Protein AF-A0A915ZVY4-F1 (afdb_monomer_lite)

pLDDT: mean 72.96, std 19.98, range [28.59, 96.19]

Foldseek 3Di:
DDPDPLPFQDQAAKEWEDPDPFKIWIDRLPDIDMDTPVVCVVSVVRHHYDYDDPPGDSNRSRVVLSVVLVVVCVVCVLPDPVVPPPDDDVSSVVSSVVVSVVVPDD

Organism: NCBI:txid588596

Sequence (106 aa):
MQLVPKKQVTENTLIFKNNNNSTYDFYNGKTSWNGSNNTFRELSHQYLFIPVKRNETLEEAYARITVESEELMEKSNGEINMKITENYLKTTLELFCKKSKATNYK

Secondary structure (DSSP, 8-state):
--------S-TTEEEEEEEETTEEEEE-SS-EEEEEHHHHHHHHTTSEEEEPPTT--HHHHHHHHHHHHHHHHHHTTT---TTT-----HHHHHHHHHHHHHTT--

Structure (mmCIF, N/CA/C/O backbone):
data_AF-A0A915ZVY4-F1
#
_entry.id   AF-A0A915ZVY4-F1
#
loop_
_atom_site.group_PDB
_atom_site.id
_atom_site.type_symbol
_atom_site.label_atom_id
_atom_site.label_alt_id
_atom_site.label_comp_id
_atom_site.label_asym_id
_atom_site.label_entity_id
_atom_site.label_seq_id
_atom_site.pdbx_PDB_ins_code
_atom_site.Cartn_x
_atom_site.Cartn_y
_atom_site.Cartn_z
_atom_site.occupancy
_atom_site.B_iso_or_equiv
_atom_site.auth_seq_id
_atom_site.auth_comp_id
_atom_site.auth_asym_id
_atom_site.auth_atom_id
_atom_site.pdbx_PDB_model_num
ATOM 1 N N . MET A 1 1 ? -11.625 -15.292 24.722 1.00 35.09 1 MET A N 1
ATOM 2 C CA . MET A 1 1 ? -11.278 -14.004 24.086 1.00 35.09 1 MET A CA 1
ATOM 3 C C . MET A 1 1 ? -11.092 -14.272 22.606 1.00 35.09 1 MET A C 1
ATOM 5 O O . MET A 1 1 ? -10.167 -14.987 22.248 1.00 35.09 1 MET A O 1
ATOM 9 N N . GLN A 1 2 ? -12.034 -13.842 21.771 1.00 28.59 2 GLN A N 1
ATOM 10 C CA . GLN A 1 2 ? -11.976 -14.079 20.329 1.00 28.59 2 GLN A CA 1
ATOM 11 C C . GLN A 1 2 ? -11.188 -12.918 19.715 1.00 28.59 2 GLN A C 1
ATOM 13 O O . GLN A 1 2 ? -11.605 -11.769 19.849 1.00 28.59 2 GLN A O 1
ATOM 18 N N . LEU A 1 3 ? -10.019 -13.197 19.129 1.00 30.19 3 LEU A N 1
ATOM 19 C CA . LEU A 1 3 ? -9.277 -12.190 18.372 1.00 30.19 3 LEU A CA 1
ATOM 20 C C . LEU A 1 3 ? -10.153 -11.744 17.199 1.00 30.19 3 LEU A C 1
ATOM 22 O O . LEU A 1 3 ? -10.453 -12.535 16.305 1.00 30.19 3 LEU A O 1
ATOM 26 N N . VAL A 1 4 ? -10.569 -10.482 17.223 1.00 31.81 4 VAL A N 1
ATOM 27 C CA . VAL A 1 4 ? -11.244 -9.845 16.094 1.00 31.81 4 VAL A CA 1
ATOM 28 C C . VAL A 1 4 ? -10.249 -9.826 14.925 1.00 31.81 4 VAL A C 1
ATOM 30 O O . VAL A 1 4 ? -9.088 -9.459 15.138 1.00 31.81 4 VAL A O 1
ATOM 33 N N . PRO A 1 5 ? -10.636 -10.239 13.705 1.00 36.03 5 PRO A N 1
ATOM 34 C CA . PRO A 1 5 ? -9.738 -10.175 12.562 1.00 36.03 5 PRO A CA 1
ATOM 35 C C . PRO A 1 5 ? -9.305 -8.723 12.355 1.00 36.03 5 PRO A C 1
ATOM 37 O O . PRO A 1 5 ? -10.159 -7.858 12.149 1.00 36.03 5 PRO A O 1
ATOM 40 N N . LYS A 1 6 ? -7.993 -8.458 12.413 1.00 39.28 6 LYS A N 1
ATOM 41 C CA . LYS A 1 6 ? -7.407 -7.161 12.044 1.00 39.28 6 LYS A CA 1
ATOM 42 C C . LYS A 1 6 ? -7.891 -6.820 10.640 1.00 39.28 6 LYS A C 1
ATOM 44 O O . LYS A 1 6 ? -7.534 -7.497 9.671 1.00 39.28 6 LYS A O 1
ATOM 49 N N . LYS A 1 7 ? -8.786 -5.841 10.538 1.00 41.69 7 LYS A N 1
ATOM 50 C CA . LYS A 1 7 ? -9.517 -5.558 9.306 1.00 41.69 7 LYS A CA 1
ATOM 51 C C . LYS A 1 7 ? -8.580 -4.732 8.435 1.00 41.69 7 LYS A C 1
ATOM 53 O O . LYS A 1 7 ? -8.518 -3.513 8.577 1.00 41.69 7 LYS A O 1
ATOM 58 N N . GLN A 1 8 ? -7.839 -5.418 7.564 1.00 45.72 8 GLN A N 1
ATOM 59 C CA . GLN A 1 8 ? -6.832 -4.833 6.679 1.00 45.72 8 GLN A CA 1
ATOM 60 C C . GLN A 1 8 ? -7.347 -3.561 5.989 1.00 45.72 8 GLN A C 1
ATOM 62 O O . GLN A 1 8 ? -8.545 -3.392 5.720 1.00 45.72 8 GLN A O 1
ATOM 67 N N . VAL A 1 9 ? -6.429 -2.627 5.752 1.00 52.03 9 VAL A N 1
ATOM 68 C CA . VAL A 1 9 ? -6.599 -1.547 4.779 1.00 52.03 9 VAL A CA 1
ATOM 69 C C . VAL A 1 9 ? -7.204 -2.146 3.502 1.00 52.03 9 VAL A C 1
ATOM 71 O O . VAL A 1 9 ? -6.807 -3.217 3.058 1.00 52.03 9 VAL A O 1
ATOM 74 N N . THR A 1 10 ? -8.276 -1.526 3.007 1.00 57.53 10 THR A N 1
ATOM 75 C CA . THR A 1 10 ? -9.120 -2.076 1.935 1.00 57.53 10 THR A CA 1
ATOM 76 C C . THR A 1 10 ? -8.304 -2.456 0.705 1.00 57.53 10 THR A C 1
ATOM 78 O O . THR A 1 10 ? -7.348 -1.758 0.381 1.00 57.53 10 THR A O 1
ATOM 81 N N . GLU A 1 11 ? -8.765 -3.469 -0.032 1.00 59.59 11 GLU A N 1
ATOM 82 C CA . GLU A 1 11 ? -8.136 -4.085 -1.220 1.00 59.59 11 GLU A CA 1
ATOM 83 C C . GLU A 1 11 ? -7.679 -3.106 -2.330 1.00 59.59 11 GLU A C 1
ATOM 85 O O . GLU A 1 11 ? -6.930 -3.488 -3.223 1.00 59.59 11 GLU A O 1
ATOM 90 N N . ASN A 1 12 ? -8.062 -1.825 -2.256 1.00 74.88 12 ASN A N 1
ATOM 91 C CA . ASN A 1 12 ? -7.757 -0.788 -3.244 1.00 74.88 12 ASN A CA 1
ATOM 92 C C . ASN A 1 12 ? -6.818 0.321 -2.729 1.00 74.88 12 ASN A C 1
ATOM 94 O O . ASN A 1 12 ? -6.836 1.423 -3.282 1.00 74.88 12 ASN A O 1
ATOM 98 N N . THR A 1 13 ? -6.031 0.095 -1.678 1.00 82.19 13 THR A N 1
ATOM 99 C CA . THR A 1 13 ? -5.014 1.058 -1.221 1.00 82.19 13 THR A CA 1
ATOM 100 C C . THR A 1 13 ? -3.626 0.618 -1.655 1.00 82.19 13 THR A C 1
ATOM 102 O O . THR A 1 13 ? -3.251 -0.538 -1.476 1.00 82.19 13 THR A O 1
ATOM 105 N N . LEU A 1 14 ? 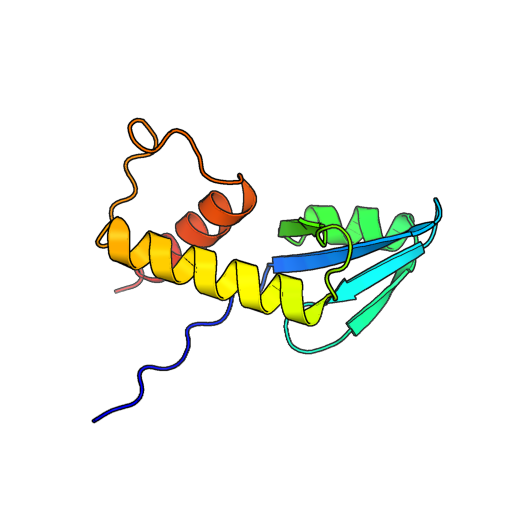-2.852 1.562 -2.190 1.00 90.06 14 LEU A N 1
ATOM 106 C CA . LEU A 1 14 ? -1.475 1.329 -2.590 1.00 90.06 14 LEU A CA 1
ATOM 107 C C . LEU A 1 14 ? -0.558 2.349 -1.924 1.00 90.06 14 LEU A C 1
ATOM 109 O O . LEU A 1 14 ? -0.683 3.558 -2.131 1.00 90.06 14 LEU A O 1
ATOM 113 N N . ILE A 1 15 ? 0.368 1.849 -1.115 1.00 93.12 15 ILE A N 1
ATOM 114 C CA . ILE A 1 15 ? 1.447 2.660 -0.570 1.00 93.12 15 ILE A CA 1
ATOM 115 C C . ILE A 1 15 ? 2.488 2.826 -1.659 1.00 93.12 15 ILE A C 1
ATOM 117 O O . ILE A 1 15 ? 2.810 1.856 -2.345 1.00 93.12 15 ILE A O 1
ATOM 121 N N . PHE A 1 16 ? 3.020 4.032 -1.812 1.00 94.69 16 PHE A N 1
ATOM 122 C CA . PHE A 1 16 ? 4.087 4.270 -2.767 1.00 94.69 16 PHE A CA 1
ATOM 123 C C . PHE A 1 16 ? 5.206 5.136 -2.196 1.00 94.69 16 PHE A C 1
ATOM 125 O O . PHE A 1 16 ? 4.983 6.052 -1.400 1.00 94.69 16 PHE A O 1
ATOM 132 N N . LYS A 1 17 ? 6.421 4.882 -2.672 1.00 95.00 17 LYS A N 1
ATOM 133 C CA . LYS A 1 17 ? 7.601 5.703 -2.428 1.00 95.00 17 LYS A CA 1
ATOM 134 C C . LYS A 1 17 ? 8.207 6.095 -3.765 1.00 95.00 17 LYS A C 1
ATOM 136 O O . LYS A 1 17 ? 8.515 5.237 -4.580 1.00 95.00 17 LYS A O 1
ATOM 141 N N . ASN A 1 18 ? 8.371 7.393 -3.990 1.00 92.56 18 ASN A N 1
ATOM 142 C CA . ASN A 1 18 ? 9.155 7.884 -5.116 1.00 92.56 18 ASN A CA 1
ATOM 143 C C . ASN A 1 18 ? 10.645 7.747 -4.759 1.00 92.56 18 ASN A C 1
ATOM 145 O O . ASN A 1 18 ? 11.091 8.320 -3.763 1.00 92.56 18 ASN A O 1
ATOM 149 N N . ASN A 1 19 ? 11.388 6.980 -5.556 1.00 87.69 19 ASN A N 1
ATOM 150 C CA . ASN A 1 19 ? 12.831 6.811 -5.382 1.00 87.69 19 ASN A CA 1
ATOM 151 C C . ASN A 1 19 ? 13.627 7.825 -6.207 1.00 87.69 19 ASN A C 1
ATOM 153 O O . ASN A 1 19 ? 14.709 8.246 -5.802 1.00 87.69 19 ASN A O 1
ATOM 157 N N . ASN A 1 20 ? 13.095 8.200 -7.371 1.00 84.75 20 ASN A N 1
ATOM 158 C CA . ASN A 1 20 ? 13.579 9.275 -8.228 1.00 84.75 20 ASN A CA 1
ATOM 159 C C . ASN A 1 20 ? 12.452 9.741 -9.177 1.00 84.75 20 ASN A C 1
ATOM 161 O O . ASN A 1 20 ? 11.358 9.182 -9.191 1.00 84.75 20 ASN A O 1
ATOM 165 N N . ASN A 1 21 ? 12.734 10.712 -10.051 1.00 82.12 21 ASN A N 1
ATOM 166 C CA . ASN A 1 21 ? 11.762 11.302 -10.992 1.00 82.12 21 ASN A CA 1
ATOM 167 C C . ASN A 1 21 ? 11.072 10.320 -11.973 1.00 82.12 21 ASN A C 1
ATOM 169 O O . ASN A 1 21 ? 10.255 10.752 -12.788 1.00 82.12 21 ASN A O 1
ATOM 173 N N . SER A 1 22 ? 11.422 9.034 -11.958 1.00 88.62 22 SER A N 1
ATOM 174 C CA . SER A 1 22 ? 10.915 8.036 -12.902 1.00 88.62 22 SER A CA 1
ATOM 175 C C . SER A 1 22 ? 10.565 6.676 -12.302 1.00 88.62 22 SER A C 1
ATOM 177 O O . SER A 1 22 ? 9.911 5.888 -12.989 1.00 88.62 22 SER A O 1
ATOM 179 N N . THR A 1 23 ? 10.979 6.389 -11.063 1.00 93.94 23 THR A N 1
ATOM 180 C CA . THR A 1 23 ? 10.776 5.085 -10.427 1.00 93.94 23 THR A CA 1
ATOM 181 C C . THR A 1 23 ? 10.110 5.203 -9.066 1.00 93.94 23 THR A C 1
ATOM 183 O O . THR A 1 23 ? 10.415 6.077 -8.245 1.00 93.94 23 THR A O 1
ATOM 186 N N . TYR A 1 24 ? 9.204 4.265 -8.825 1.00 95.88 24 TYR A N 1
ATOM 187 C CA . TYR A 1 24 ? 8.405 4.184 -7.616 1.00 95.88 24 TYR A CA 1
ATOM 188 C C . TYR A 1 24 ? 8.431 2.764 -7.086 1.00 95.88 24 TYR A C 1
ATOM 190 O O . TYR A 1 24 ? 8.301 1.821 -7.863 1.00 95.88 24 TYR A O 1
ATOM 198 N N . ASP A 1 25 ? 8.531 2.622 -5.774 1.00 96.06 25 ASP A N 1
ATOM 199 C CA . ASP A 1 25 ? 8.200 1.367 -5.116 1.00 96.06 25 ASP A CA 1
ATOM 200 C C . ASP A 1 25 ? 6.761 1.420 -4.631 1.00 96.06 25 ASP A C 1
ATOM 202 O O . ASP A 1 25 ? 6.295 2.454 -4.148 1.00 96.06 25 ASP A O 1
ATOM 206 N N . PHE A 1 26 ? 6.072 0.294 -4.746 1.00 95.38 26 PHE A N 1
ATOM 207 C CA . PHE A 1 26 ? 4.677 0.129 -4.386 1.00 95.38 26 PHE A CA 1
ATOM 208 C C . PHE A 1 26 ? 4.514 -1.006 -3.384 1.00 95.38 26 PHE A C 1
ATOM 210 O O . PHE A 1 26 ? 5.268 -1.977 -3.416 1.00 95.38 26 PHE A O 1
ATOM 217 N N . TYR A 1 27 ? 3.501 -0.906 -2.528 1.00 94.25 27 TYR A N 1
ATOM 218 C CA . TYR A 1 27 ? 3.114 -1.962 -1.601 1.00 94.25 27 TYR A CA 1
ATOM 219 C C . TYR A 1 27 ? 1.607 -1.946 -1.350 1.00 94.25 27 TYR A C 1
ATOM 221 O O . TYR A 1 27 ? 1.026 -0.911 -1.024 1.00 94.25 27 TYR A O 1
ATOM 229 N N . ASN A 1 28 ? 0.970 -3.105 -1.488 1.00 88.88 28 ASN A N 1
ATOM 230 C CA . ASN A 1 28 ? -0.480 -3.275 -1.327 1.00 88.88 28 ASN A CA 1
ATOM 231 C C . ASN A 1 28 ? -0.872 -3.999 -0.026 1.00 88.88 28 ASN A C 1
ATOM 233 O O . ASN A 1 28 ? -1.994 -4.483 0.084 1.00 88.88 28 ASN A O 1
ATOM 237 N N . GLY A 1 29 ? 0.052 -4.153 0.926 1.00 87.56 29 GLY A N 1
ATOM 238 C CA . GLY A 1 29 ? -0.179 -4.950 2.137 1.00 87.56 29 GLY A CA 1
ATOM 239 C C . GLY A 1 29 ? 0.190 -6.430 2.009 1.00 87.56 29 GLY A C 1
ATOM 240 O O . GLY A 1 29 ? 0.172 -7.148 3.008 1.00 87.56 29 GLY A O 1
ATOM 241 N N . LYS A 1 30 ? 0.542 -6.902 0.805 1.00 89.56 30 LYS A N 1
ATOM 242 C CA . LYS A 1 30 ? 0.952 -8.294 0.560 1.00 89.56 30 LYS A CA 1
ATOM 243 C C . LYS A 1 30 ? 2.269 -8.398 -0.196 1.00 89.56 30 LYS A C 1
ATOM 245 O O . LYS A 1 30 ? 3.139 -9.168 0.194 1.00 89.56 30 LYS A O 1
ATOM 250 N N . THR A 1 31 ? 2.404 -7.651 -1.282 1.00 91.69 31 THR A N 1
ATOM 251 C CA . THR A 1 31 ? 3.556 -7.699 -2.181 1.00 91.69 31 THR A CA 1
ATOM 252 C C . THR A 1 31 ? 4.105 -6.305 -2.399 1.00 91.69 31 THR A C 1
ATOM 254 O O . THR A 1 31 ? 3.334 -5.350 -2.521 1.00 91.69 31 THR A O 1
ATOM 257 N N . SER A 1 32 ? 5.426 -6.211 -2.502 1.00 93.88 32 SER A N 1
ATOM 258 C CA . SER A 1 32 ? 6.140 -5.010 -2.919 1.00 93.88 32 SER A CA 1
ATOM 259 C C . SER A 1 32 ? 6.728 -5.192 -4.318 1.00 93.88 32 SER A C 1
ATOM 261 O O . SER A 1 32 ? 7.147 -6.288 -4.692 1.00 93.88 32 SER A O 1
ATOM 263 N N . TRP A 1 33 ? 6.705 -4.131 -5.123 1.00 95.88 33 TRP A N 1
ATOM 264 C CA . TRP A 1 33 ? 7.281 -4.126 -6.470 1.00 95.88 33 TRP A CA 1
ATOM 265 C C . TRP A 1 33 ? 7.691 -2.716 -6.895 1.00 95.88 33 TRP A C 1
ATOM 267 O O . TRP A 1 33 ? 7.176 -1.730 -6.372 1.00 95.88 33 TRP A O 1
ATOM 277 N N . ASN A 1 34 ? 8.600 -2.624 -7.867 1.00 95.88 34 ASN A N 1
ATOM 278 C CA . ASN A 1 34 ? 8.986 -1.357 -8.483 1.00 95.88 34 ASN A CA 1
ATOM 279 C C . ASN A 1 34 ? 8.167 -1.103 -9.759 1.00 95.88 34 ASN A C 1
ATOM 281 O O . ASN A 1 34 ? 7.794 -2.041 -10.466 1.00 95.88 34 ASN A O 1
ATOM 285 N N . GLY A 1 35 ? 7.909 0.161 -10.082 1.00 94.94 35 GLY A N 1
ATOM 286 C CA . GLY A 1 35 ? 7.317 0.552 -11.354 1.00 94.94 35 GLY A CA 1
ATOM 287 C C . GLY A 1 35 ? 7.747 1.936 -11.827 1.00 94.94 35 GLY A C 1
ATOM 288 O O . GLY A 1 35 ? 8.391 2.710 -11.119 1.00 94.94 35 GLY A O 1
ATOM 289 N N . SER A 1 36 ? 7.377 2.228 -13.069 1.00 96.19 36 SER A N 1
ATOM 290 C CA . SER A 1 36 ? 7.734 3.460 -13.778 1.00 96.19 36 SER A CA 1
ATOM 291 C C . SER A 1 36 ? 6.698 4.576 -13.585 1.00 96.19 36 SER A C 1
ATOM 293 O O . SER A 1 36 ? 5.622 4.344 -13.036 1.00 96.19 36 SER A O 1
ATOM 295 N N . ASN A 1 37 ? 6.961 5.767 -14.135 1.00 94.81 37 ASN A N 1
ATOM 296 C CA . ASN A 1 37 ? 5.957 6.834 -14.290 1.00 94.81 37 ASN A CA 1
ATOM 297 C C . ASN A 1 37 ? 4.657 6.351 -14.961 1.00 94.81 37 ASN A C 1
ATOM 299 O O . ASN A 1 37 ? 3.567 6.747 -14.549 1.00 94.81 37 ASN A O 1
ATOM 303 N N . ASN A 1 38 ? 4.756 5.482 -15.973 1.00 95.38 38 ASN A N 1
ATOM 304 C CA . ASN A 1 38 ? 3.575 4.946 -16.653 1.00 95.38 38 ASN A CA 1
ATOM 305 C C . ASN A 1 38 ? 2.783 4.034 -15.714 1.00 95.38 38 ASN A C 1
ATOM 307 O O . ASN A 1 38 ? 1.580 4.215 -15.555 1.00 95.38 38 ASN A O 1
ATOM 311 N N . THR A 1 39 ? 3.481 3.144 -15.005 1.00 94.06 39 THR A N 1
ATOM 312 C CA . THR A 1 39 ? 2.889 2.272 -13.984 1.00 94.06 39 THR A CA 1
ATOM 313 C C . THR A 1 39 ? 2.207 3.089 -12.886 1.00 94.06 39 THR A C 1
ATOM 315 O O . THR A 1 39 ? 1.075 2.802 -12.513 1.00 94.06 39 THR A O 1
ATOM 318 N N . PHE A 1 40 ? 2.859 4.152 -12.405 1.00 92.50 40 PHE A N 1
ATOM 319 C CA . PHE A 1 40 ? 2.297 5.067 -11.415 1.00 92.50 40 PHE A CA 1
ATOM 320 C C . PHE A 1 40 ? 0.999 5.711 -11.915 1.00 92.50 40 PHE A C 1
ATOM 322 O O . PHE A 1 40 ? 0.008 5.730 -11.191 1.00 92.50 40 PHE A O 1
ATOM 329 N N . ARG A 1 41 ? 0.983 6.206 -13.159 1.00 91.50 41 ARG A N 1
ATOM 330 C CA . ARG A 1 41 ? -0.194 6.840 -13.768 1.00 91.50 41 ARG A CA 1
ATOM 331 C C . ARG A 1 41 ? -1.347 5.860 -13.990 1.00 91.50 41 ARG A C 1
ATOM 333 O O . ARG A 1 41 ? -2.500 6.233 -13.824 1.00 91.50 41 ARG A O 1
ATOM 340 N N . GLU A 1 42 ? -1.058 4.631 -14.397 1.00 92.31 42 GLU A N 1
ATOM 341 C CA . GLU A 1 42 ? -2.082 3.601 -14.591 1.00 92.31 42 GLU A CA 1
ATOM 342 C C . GLU A 1 42 ? -2.713 3.190 -13.259 1.00 92.31 42 GLU A C 1
ATOM 344 O O . GLU A 1 42 ? -3.938 3.151 -13.126 1.00 92.31 42 GLU A O 1
ATOM 349 N N . LEU A 1 43 ? -1.873 2.936 -12.255 1.00 89.56 43 LEU A N 1
ATOM 350 C CA . LEU A 1 43 ? -2.305 2.497 -10.935 1.00 89.56 43 LEU A CA 1
ATOM 351 C C . LEU A 1 43 ? -2.989 3.618 -10.139 1.00 89.56 43 LEU A C 1
ATOM 353 O O . LEU A 1 43 ? -3.904 3.323 -9.374 1.00 89.56 43 LEU A O 1
ATOM 357 N N . SER A 1 44 ? -2.627 4.889 -10.339 1.00 85.06 44 SER A N 1
ATOM 358 C CA . SER A 1 44 ? -3.266 6.014 -9.636 1.00 85.06 44 SER A CA 1
ATOM 359 C C . SER A 1 44 ? -4.741 6.200 -10.002 1.00 85.06 44 SER A C 1
ATOM 361 O O . SER A 1 44 ? -5.493 6.799 -9.237 1.00 85.06 44 SER A O 1
ATOM 363 N N . HIS A 1 45 ? -5.180 5.661 -11.144 1.00 84.00 45 HIS A N 1
ATOM 364 C CA . HIS A 1 45 ? -6.596 5.626 -11.515 1.00 84.00 45 HIS A CA 1
ATOM 365 C C . HIS A 1 45 ? -7.363 4.458 -10.874 1.00 84.00 45 HIS A C 1
ATOM 367 O O . HIS A 1 45 ? -8.591 4.492 -10.821 1.00 84.00 45 HIS A O 1
ATOM 373 N N . GLN A 1 46 ? -6.666 3.417 -10.413 1.00 84.06 46 GLN A N 1
ATOM 374 C CA . GLN A 1 46 ? -7.271 2.181 -9.899 1.00 84.06 46 GLN A CA 1
ATOM 375 C C . GLN A 1 46 ? -7.228 2.099 -8.367 1.00 84.06 46 GLN A C 1
ATOM 377 O O . GLN A 1 46 ? -8.134 1.547 -7.733 1.00 84.06 46 GLN A O 1
ATOM 382 N N . TYR A 1 47 ? -6.183 2.669 -7.770 1.00 84.12 47 TYR A N 1
ATOM 383 C CA . TYR A 1 47 ? -5.887 2.579 -6.350 1.00 84.12 47 TYR A CA 1
ATOM 384 C C . TYR A 1 47 ? -5.892 3.951 -5.689 1.00 84.12 47 TYR A C 1
ATOM 386 O O . TYR A 1 47 ? -5.552 4.972 -6.282 1.00 84.12 47 TYR A O 1
ATOM 394 N N . LEU A 1 48 ? -6.208 3.947 -4.400 1.00 82.88 48 LEU 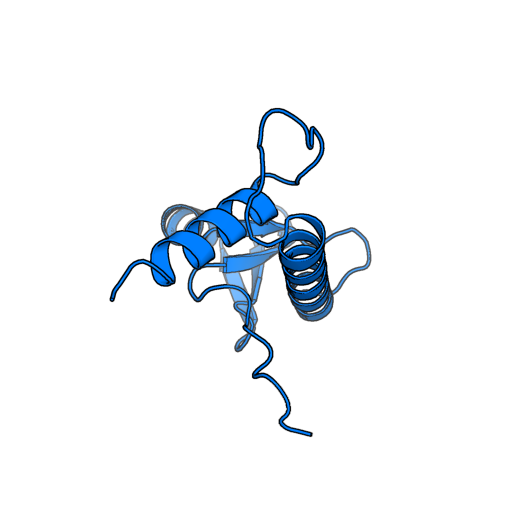A N 1
ATOM 395 C CA . LEU A 1 48 ? -5.946 5.074 -3.528 1.00 82.88 48 LEU A CA 1
ATOM 396 C C . LEU A 1 48 ? -4.466 5.087 -3.156 1.00 82.88 48 LEU A C 1
ATOM 398 O O . LEU A 1 48 ? -3.995 4.211 -2.427 1.00 82.88 48 LEU A O 1
ATOM 402 N N . PHE A 1 49 ? -3.750 6.087 -3.653 1.00 87.06 49 PHE A N 1
ATOM 403 C CA . PHE A 1 49 ? -2.324 6.237 -3.413 1.00 87.06 49 PHE A CA 1
ATOM 404 C C . PHE A 1 49 ? -2.044 6.935 -2.095 1.00 87.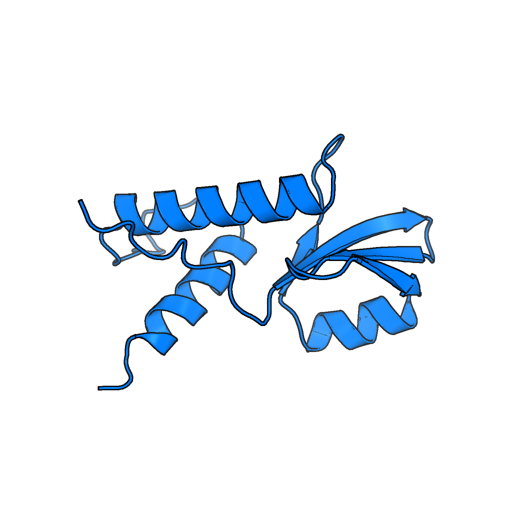06 49 PHE A C 1
ATOM 406 O O . PHE A 1 49 ? -2.559 8.025 -1.837 1.00 87.06 49 PHE A O 1
ATOM 413 N N . ILE A 1 50 ? -1.176 6.326 -1.290 1.00 87.25 50 ILE A N 1
ATOM 414 C CA . ILE A 1 50 ? -0.707 6.928 -0.048 1.00 87.25 50 ILE A CA 1
ATOM 415 C C . ILE A 1 50 ? 0.820 6.995 -0.069 1.00 87.25 50 ILE A C 1
ATOM 417 O O . ILE A 1 50 ? 1.476 5.953 -0.137 1.00 87.25 50 ILE A O 1
ATOM 421 N N . PRO A 1 51 ? 1.405 8.203 -0.042 1.00 91.69 51 PRO A N 1
ATOM 422 C CA . PRO A 1 51 ? 2.847 8.342 -0.013 1.00 91.69 51 PRO A CA 1
ATOM 423 C C . PRO A 1 51 ? 3.398 7.921 1.350 1.00 91.69 51 PRO A C 1
ATOM 425 O O . PRO A 1 51 ? 2.795 8.175 2.397 1.00 91.69 51 PRO A O 1
ATOM 428 N N . VAL A 1 52 ? 4.586 7.332 1.329 1.00 92.38 52 VAL A N 1
ATOM 429 C CA . VAL A 1 52 ? 5.369 7.047 2.537 1.00 92.38 52 VAL A CA 1
ATOM 430 C C . VAL A 1 52 ? 5.870 8.352 3.172 1.00 92.38 52 VAL A C 1
ATOM 432 O O . VAL A 1 52 ? 6.269 9.281 2.462 1.00 92.38 52 VAL A O 1
ATOM 435 N N . LYS A 1 53 ? 5.863 8.447 4.512 1.00 90.19 53 LYS A N 1
ATOM 436 C CA . LYS A 1 53 ? 6.456 9.592 5.225 1.00 90.19 53 LYS A CA 1
ATOM 437 C C . LYS A 1 53 ? 7.989 9.538 5.178 1.00 90.19 53 LYS A C 1
ATOM 439 O O . LYS A 1 53 ? 8.607 8.522 4.874 1.00 90.19 53 LYS A O 1
ATOM 444 N N . ARG A 1 54 ? 8.643 10.657 5.497 1.00 86.00 54 ARG A N 1
ATOM 445 C CA . ARG A 1 54 ? 10.109 10.696 5.586 1.00 86.00 54 ARG A CA 1
ATOM 446 C C . ARG A 1 54 ? 10.591 9.692 6.644 1.00 86.00 54 ARG A C 1
ATOM 448 O O . ARG A 1 54 ? 10.092 9.720 7.762 1.00 86.00 54 ARG A O 1
ATOM 455 N N . ASN A 1 55 ? 11.576 8.868 6.284 1.00 87.81 55 ASN A N 1
ATOM 456 C CA . ASN A 1 55 ? 12.169 7.804 7.113 1.00 87.81 55 ASN A CA 1
ATOM 457 C C . ASN A 1 55 ? 11.241 6.626 7.453 1.00 87.81 55 ASN A C 1
ATOM 459 O O . ASN A 1 55 ? 11.557 5.858 8.353 1.00 87.81 55 ASN A O 1
ATOM 463 N N . GLU A 1 56 ? 10.130 6.474 6.740 1.00 90.50 56 GLU A N 1
ATOM 464 C CA . GLU A 1 56 ? 9.236 5.327 6.878 1.00 90.50 56 GLU A CA 1
ATOM 465 C C . GLU A 1 56 ? 9.503 4.327 5.731 1.00 90.50 56 GLU A C 1
ATOM 467 O O . GLU A 1 56 ? 9.930 4.707 4.631 1.00 90.50 56 GLU A O 1
ATOM 472 N N . THR A 1 57 ? 9.308 3.036 5.990 1.00 93.50 57 THR A N 1
ATOM 473 C CA . THR A 1 57 ? 9.256 1.972 4.973 1.00 93.50 57 THR A CA 1
ATOM 474 C C . THR A 1 57 ? 7.842 1.843 4.392 1.00 93.50 57 THR A C 1
ATOM 476 O O . THR A 1 57 ? 6.882 2.423 4.900 1.00 93.50 57 THR A O 1
ATOM 479 N N . LEU A 1 58 ? 7.678 1.095 3.299 1.00 92.94 58 LEU A N 1
ATOM 480 C CA . LEU A 1 58 ? 6.354 0.885 2.699 1.00 92.94 58 LEU A CA 1
ATOM 481 C C . LEU A 1 58 ? 5.416 0.130 3.657 1.00 92.94 58 LEU A C 1
ATOM 483 O O . LEU A 1 58 ? 4.233 0.455 3.775 1.00 92.94 58 LEU A O 1
ATOM 487 N N . GLU A 1 59 ? 5.960 -0.858 4.359 1.00 91.50 59 GLU A N 1
ATOM 488 C CA . GLU A 1 59 ? 5.268 -1.701 5.324 1.00 91.50 59 GLU A CA 1
ATOM 489 C C . GLU A 1 59 ? 4.876 -0.916 6.580 1.00 91.50 59 GLU A C 1
ATOM 491 O O . GLU A 1 59 ? 3.737 -1.023 7.037 1.00 91.50 59 GLU A O 1
ATOM 496 N N . GLU A 1 60 ? 5.779 -0.081 7.107 1.00 92.44 60 GLU A N 1
ATOM 497 C CA . GLU A 1 60 ? 5.478 0.802 8.243 1.00 92.44 60 GLU A CA 1
ATOM 498 C C . GLU A 1 60 ? 4.376 1.802 7.893 1.00 92.44 60 GLU A C 1
ATOM 500 O O . GLU A 1 60 ? 3.444 1.975 8.678 1.00 92.44 60 GLU A O 1
ATOM 505 N N . ALA A 1 61 ? 4.411 2.384 6.689 1.00 90.06 61 ALA A N 1
ATOM 506 C CA . ALA A 1 61 ? 3.354 3.270 6.216 1.00 90.06 61 ALA A CA 1
ATOM 507 C C . ALA A 1 61 ? 2.005 2.554 6.157 1.00 90.06 61 ALA A C 1
ATOM 509 O O . ALA A 1 61 ? 1.012 3.070 6.675 1.00 90.06 61 ALA A O 1
ATOM 510 N N . TYR A 1 62 ? 1.966 1.348 5.585 1.00 88.75 62 TYR A N 1
ATOM 511 C CA . TYR A 1 62 ? 0.750 0.538 5.536 1.00 88.75 62 TYR A CA 1
ATOM 512 C C . TYR A 1 62 ? 0.212 0.226 6.939 1.00 88.75 62 TYR A C 1
ATOM 514 O O . TYR A 1 62 ? -0.987 0.378 7.196 1.00 88.75 62 TYR A O 1
ATOM 522 N N . ALA A 1 63 ? 1.092 -0.165 7.865 1.00 87.44 63 ALA A N 1
ATOM 523 C CA .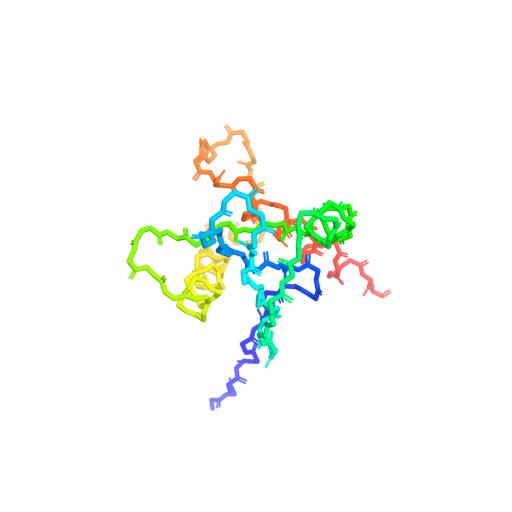 ALA A 1 63 ? 0.731 -0.448 9.250 1.00 87.44 63 ALA A CA 1
ATOM 524 C C . ALA A 1 63 ? 0.183 0.799 9.955 1.00 87.44 63 ALA A C 1
ATOM 526 O O . ALA A 1 63 ? -0.899 0.744 10.538 1.00 87.44 63 ALA A O 1
ATOM 527 N N . ARG A 1 64 ? 0.868 1.942 9.836 1.00 87.69 64 ARG A N 1
ATOM 528 C CA . ARG A 1 64 ? 0.432 3.216 10.411 1.00 87.69 64 ARG A CA 1
ATOM 529 C C . ARG A 1 64 ? -0.943 3.621 9.899 1.00 87.69 64 ARG A C 1
ATOM 531 O O . ARG A 1 64 ? -1.802 3.960 10.698 1.00 87.69 64 ARG A O 1
ATOM 538 N N . ILE A 1 65 ? -1.173 3.565 8.589 1.00 82.12 65 ILE A N 1
ATOM 539 C CA . ILE A 1 65 ? -2.470 3.931 7.998 1.00 82.12 65 ILE A CA 1
ATOM 540 C C . ILE A 1 65 ? -3.568 2.980 8.470 1.00 82.12 65 ILE A C 1
ATOM 542 O O . ILE A 1 65 ? 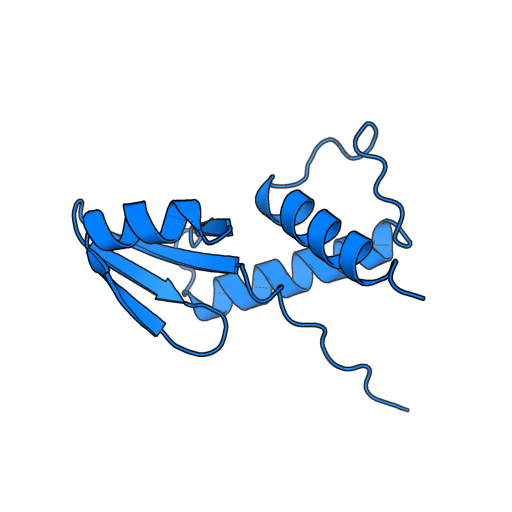-4.694 3.420 8.699 1.00 82.12 65 ILE A O 1
ATOM 546 N N . THR A 1 66 ? -3.252 1.694 8.637 1.00 80.81 66 THR A N 1
ATOM 547 C CA . THR A 1 66 ? -4.190 0.716 9.201 1.00 80.81 66 THR A CA 1
ATOM 548 C C . THR A 1 66 ? -4.602 1.122 10.613 1.00 80.81 66 THR A C 1
ATOM 550 O O . THR A 1 66 ? -5.795 1.265 10.864 1.00 80.81 66 THR A O 1
ATOM 553 N N . VAL A 1 67 ? -3.628 1.391 11.488 1.00 82.12 67 VAL A N 1
ATOM 554 C CA . VAL A 1 67 ? -3.867 1.795 12.883 1.00 82.12 67 VAL A CA 1
ATOM 555 C C . VAL A 1 67 ? -4.603 3.132 12.958 1.00 82.12 67 VAL A C 1
ATOM 557 O O . VAL A 1 67 ? -5.636 3.216 13.612 1.00 82.12 67 VAL A O 1
ATOM 560 N N . GLU A 1 68 ? -4.139 4.155 12.231 1.00 80.06 68 GLU A N 1
ATOM 561 C CA . GLU A 1 68 ? -4.800 5.464 12.157 1.00 80.06 68 GLU A CA 1
ATOM 562 C C . GLU A 1 68 ? -6.263 5.299 11.716 1.00 80.06 68 GLU A C 1
ATOM 564 O O . GLU A 1 68 ? -7.157 5.917 12.277 1.00 80.06 68 GLU A O 1
ATOM 569 N N . SER A 1 69 ? -6.545 4.428 10.746 1.00 72.44 69 SER A N 1
ATOM 570 C CA . SER A 1 69 ? -7.918 4.203 10.285 1.00 72.44 69 SER A CA 1
ATOM 571 C C . SER A 1 69 ? -8.790 3.485 11.318 1.00 72.44 69 SER A C 1
ATOM 573 O O . SER A 1 69 ? -9.970 3.809 11.442 1.00 72.44 69 SER A O 1
ATOM 575 N N . GLU A 1 70 ? -8.234 2.516 12.046 1.00 74.31 70 GLU A N 1
ATOM 576 C CA . GLU A 1 70 ? -8.930 1.799 13.122 1.00 74.31 70 GLU A CA 1
ATOM 577 C C . GLU A 1 70 ? -9.245 2.734 14.297 1.00 74.31 70 GLU A C 1
ATOM 579 O O . GLU A 1 70 ? -10.404 2.831 14.700 1.00 74.31 70 GLU A O 1
ATOM 584 N N . GLU A 1 71 ? -8.268 3.518 14.765 1.00 75.62 71 GLU A N 1
ATOM 585 C CA . GLU A 1 71 ? -8.472 4.497 15.841 1.00 75.62 71 GLU A CA 1
ATOM 586 C C . GLU A 1 71 ? -9.564 5.516 15.506 1.00 75.62 71 GLU A C 1
ATOM 588 O O . GLU A 1 71 ? -10.321 5.950 16.376 1.00 75.62 71 GLU A O 1
ATOM 593 N N . LEU A 1 72 ? -9.646 5.930 14.242 1.00 69.25 72 LEU A N 1
ATOM 594 C CA . LEU A 1 72 ? -10.674 6.864 13.803 1.00 69.25 72 LEU A CA 1
ATOM 595 C C . LEU A 1 72 ? -12.051 6.231 13.730 1.00 69.25 72 LEU A C 1
ATOM 597 O O . LEU A 1 72 ? -13.030 6.885 14.086 1.00 69.25 72 LEU A O 1
ATOM 601 N N . MET A 1 73 ? -12.143 4.971 13.310 1.00 66.75 73 MET A N 1
ATOM 602 C CA . MET A 1 73 ? -13.399 4.230 13.380 1.00 66.75 73 MET A CA 1
ATOM 603 C C . MET A 1 73 ? -13.896 4.111 14.824 1.00 66.75 73 MET A C 1
ATOM 605 O O . MET A 1 73 ? -15.079 4.335 15.071 1.00 66.75 73 MET A O 1
ATOM 609 N N . GLU A 1 74 ? -13.001 3.816 15.767 1.00 71.19 74 GLU A N 1
ATOM 610 C CA . GLU A 1 74 ? -13.334 3.715 17.191 1.00 71.19 74 GLU A CA 1
ATOM 611 C C . GLU A 1 74 ? -13.772 5.064 17.773 1.00 71.19 74 GLU A C 1
ATOM 613 O O . GLU A 1 74 ? -14.855 5.164 18.347 1.00 71.19 74 GLU A O 1
ATOM 618 N N . LYS A 1 75 ? -12.983 6.128 17.566 1.00 69.25 75 LYS A N 1
ATOM 619 C CA . LYS A 1 75 ? -13.290 7.480 18.074 1.00 69.25 75 LYS A CA 1
ATOM 620 C C . LYS A 1 75 ? -14.575 8.062 17.492 1.00 69.25 75 LYS A C 1
ATOM 622 O O . LYS A 1 75 ? -15.232 8.860 18.151 1.00 69.25 75 LYS A O 1
ATOM 627 N N . SER A 1 76 ? -14.923 7.684 16.265 1.00 62.88 76 SER A N 1
ATOM 628 C CA . SER A 1 76 ? -16.153 8.137 15.612 1.00 62.88 76 SER A CA 1
ATOM 629 C C . SER A 1 76 ? -17.363 7.251 15.898 1.00 62.88 76 SER A C 1
ATOM 631 O O . SER A 1 76 ? -18.451 7.581 15.442 1.00 62.88 76 SER A O 1
ATOM 633 N N . ASN A 1 77 ? -17.210 6.126 16.612 1.00 64.69 77 ASN A N 1
ATOM 634 C CA . ASN A 1 77 ? -18.254 5.103 16.760 1.00 64.69 77 ASN A CA 1
ATOM 635 C C . ASN A 1 77 ? -18.864 4.672 15.403 1.00 64.69 77 ASN A C 1
ATOM 637 O O . ASN A 1 77 ? -20.048 4.358 15.303 1.00 64.69 77 ASN A O 1
ATOM 641 N N . GLY A 1 78 ? -18.065 4.713 14.329 1.00 59.91 78 GLY A N 1
ATOM 642 C CA . GLY A 1 78 ? -18.528 4.478 12.958 1.00 59.91 78 GLY A CA 1
ATOM 643 C C . GLY A 1 78 ? -19.309 5.631 12.304 1.00 59.91 78 GLY A C 1
ATOM 644 O O . GLY A 1 78 ? -19.714 5.493 11.151 1.00 59.91 78 GLY A O 1
ATOM 645 N N . GLU A 1 79 ? -19.481 6.772 12.973 1.00 56.16 79 GLU A N 1
ATOM 646 C CA . GLU A 1 79 ? -20.158 7.974 12.475 1.00 56.16 79 GLU A CA 1
ATOM 647 C C . GLU A 1 79 ? -19.170 9.146 12.358 1.00 56.16 79 GLU A C 1
ATOM 649 O O . GLU A 1 79 ? -19.067 10.019 13.221 1.00 56.16 79 GLU A O 1
ATOM 654 N N . ILE A 1 80 ? -18.406 9.196 11.263 1.00 57.34 80 ILE A N 1
ATOM 655 C CA . ILE A 1 80 ? -17.540 10.352 10.992 1.00 57.34 80 ILE A CA 1
ATOM 656 C C . ILE A 1 80 ? -18.398 11.530 10.516 1.00 57.34 80 ILE A C 1
ATOM 658 O O . ILE A 1 80 ? -18.826 11.584 9.360 1.00 57.34 80 ILE A O 1
ATOM 662 N N . ASN A 1 81 ? -18.607 12.520 11.388 1.00 54.66 81 ASN A N 1
ATOM 663 C CA . ASN A 1 81 ? -19.152 13.812 10.985 1.00 54.66 81 ASN A CA 1
ATOM 664 C C . ASN A 1 81 ? -18.049 14.675 10.350 1.00 54.66 81 ASN A C 1
ATOM 666 O O . ASN A 1 81 ? -17.305 15.377 11.036 1.00 54.66 81 ASN A O 1
ATOM 670 N N . MET A 1 82 ? -17.989 14.653 9.016 1.00 51.69 82 MET A N 1
ATOM 671 C CA . MET A 1 82 ? -16.986 15.374 8.220 1.00 51.69 82 MET A CA 1
ATOM 672 C C . MET A 1 82 ? -16.947 16.893 8.455 1.00 51.69 82 MET A C 1
ATOM 674 O O . MET A 1 82 ? -15.942 17.515 8.128 1.00 51.69 82 MET A O 1
ATOM 678 N N . LYS A 1 83 ? -18.005 17.502 9.011 1.00 47.00 83 LYS A N 1
ATOM 679 C CA . LYS A 1 83 ? -18.026 18.939 9.328 1.00 47.00 83 LYS A CA 1
ATOM 680 C C . LYS A 1 83 ? -17.335 19.287 10.648 1.00 47.00 83 LYS A C 1
ATOM 682 O O . LYS A 1 83 ? -17.027 20.451 10.851 1.00 47.00 83 LYS A O 1
ATOM 687 N N . ILE A 1 84 ? -17.136 18.316 11.540 1.00 48.47 84 ILE A N 1
ATOM 688 C CA . ILE A 1 84 ? -16.649 18.556 12.909 1.00 48.47 84 ILE A CA 1
ATOM 689 C C . ILE A 1 84 ? -15.167 18.197 13.046 1.00 48.47 84 ILE A C 1
ATOM 691 O O . ILE A 1 84 ? -14.448 18.818 13.818 1.00 48.47 84 ILE A O 1
ATOM 695 N N . THR A 1 85 ? -14.692 17.192 12.313 1.00 52.56 85 THR A N 1
ATOM 696 C CA . THR A 1 85 ? -13.388 16.581 12.602 1.00 52.56 85 THR A CA 1
ATOM 697 C C . THR A 1 85 ? -12.176 17.264 11.969 1.00 52.56 85 THR A C 1
ATOM 699 O O . THR A 1 85 ? -11.078 16.863 12.328 1.00 52.56 85 THR A O 1
ATOM 702 N N . GLU A 1 86 ? -12.363 18.241 11.066 1.00 45.81 86 GLU A N 1
ATOM 703 C CA . GLU A 1 86 ? -11.396 19.169 10.409 1.00 45.81 86 GLU A CA 1
ATOM 704 C C . GLU A 1 86 ? -10.004 18.656 9.952 1.00 45.81 86 GLU A C 1
ATOM 706 O O . GLU A 1 86 ? -9.278 19.389 9.289 1.00 45.81 86 GLU A O 1
ATOM 711 N N . ASN A 1 87 ? -9.604 17.414 10.232 1.00 50.66 87 ASN A N 1
ATOM 712 C CA . ASN A 1 87 ? -8.199 17.015 10.220 1.00 50.66 87 ASN A CA 1
ATOM 713 C C . ASN A 1 87 ? -8.002 15.520 9.921 1.00 50.66 87 ASN A C 1
ATOM 715 O O . ASN A 1 87 ? -7.263 14.813 10.607 1.00 50.66 87 ASN A O 1
ATOM 719 N N . TYR A 1 88 ? -8.640 15.025 8.859 1.00 58.09 88 TYR A N 1
ATOM 720 C CA . TYR A 1 88 ? -8.276 13.730 8.284 1.00 58.09 88 TYR A CA 1
ATOM 721 C C . TYR A 1 88 ? -7.561 13.912 6.957 1.00 58.09 88 TYR A C 1
ATOM 723 O O . TYR A 1 88 ? -8.052 14.585 6.050 1.00 58.09 88 TYR A O 1
ATOM 731 N N . LEU A 1 89 ? -6.406 13.252 6.830 1.00 56.72 89 LEU A N 1
ATOM 732 C CA . LEU A 1 89 ? -5.799 12.996 5.532 1.00 56.72 89 LEU A CA 1
ATOM 733 C C . LEU A 1 89 ? -6.875 12.382 4.629 1.00 56.72 89 LEU A C 1
ATOM 735 O O . LEU A 1 89 ? -7.520 11.398 4.995 1.00 56.72 89 LEU A O 1
ATOM 739 N N . LYS A 1 90 ? -7.072 12.979 3.449 1.00 55.03 90 LYS A N 1
ATOM 740 C CA . LYS A 1 90 ? -8.071 12.574 2.446 1.00 55.03 90 LYS A CA 1
ATOM 741 C C . LYS A 1 90 ? -8.094 11.056 2.215 1.00 55.03 90 LYS A C 1
ATOM 743 O O . LYS A 1 90 ? -9.154 10.464 2.056 1.00 55.03 90 LYS A O 1
ATOM 748 N N . THR A 1 91 ? -6.927 10.421 2.280 1.00 54.56 91 THR A N 1
ATOM 749 C CA . THR A 1 91 ? -6.736 8.975 2.142 1.00 54.56 91 THR A CA 1
ATOM 750 C C . THR A 1 91 ? -7.423 8.166 3.244 1.00 54.56 91 THR A C 1
ATOM 752 O O . THR A 1 91 ? -8.029 7.135 2.976 1.00 54.56 91 THR A O 1
ATOM 755 N N . THR A 1 92 ? -7.377 8.642 4.485 1.00 58.72 92 THR A N 1
ATOM 756 C CA . THR A 1 92 ? -8.010 7.992 5.636 1.00 58.72 92 THR A CA 1
ATOM 757 C C . THR A 1 92 ? -9.532 8.122 5.567 1.00 58.72 92 THR A C 1
ATOM 759 O O . THR A 1 92 ? -10.260 7.173 5.855 1.00 58.72 92 THR A O 1
ATOM 762 N N . LEU A 1 93 ? -10.019 9.267 5.078 1.00 62.03 93 LEU A N 1
ATOM 763 C CA . LEU A 1 93 ? -11.441 9.506 4.832 1.00 62.03 93 LEU A CA 1
ATOM 764 C C . LEU A 1 93 ? -11.999 8.623 3.702 1.00 62.03 93 LEU A C 1
ATOM 766 O O . LEU A 1 93 ? -13.082 8.046 3.830 1.00 62.03 93 LEU A O 1
ATOM 770 N N . GLU A 1 94 ? -11.263 8.493 2.597 1.00 60.28 94 GLU A N 1
ATOM 771 C CA . GLU A 1 94 ? -11.650 7.627 1.480 1.00 60.28 94 GLU A CA 1
ATOM 772 C C . GLU A 1 94 ? -11.641 6.144 1.877 1.00 60.28 94 GLU A C 1
ATOM 774 O O . GLU A 1 94 ? -12.564 5.405 1.516 1.00 60.28 94 GLU A O 1
ATOM 779 N N . LEU A 1 95 ? -10.655 5.718 2.677 1.00 60.47 95 LEU A N 1
ATOM 780 C CA . LEU A 1 95 ? -10.597 4.365 3.230 1.00 60.47 95 LEU A CA 1
ATOM 781 C C . LEU A 1 95 ? -11.825 4.062 4.101 1.00 60.47 95 LEU A C 1
ATOM 783 O O . LEU A 1 95 ? -12.457 3.011 3.957 1.00 60.47 95 LEU A O 1
ATOM 787 N N . PHE A 1 96 ? -12.191 5.005 4.970 1.00 59.94 96 PHE A N 1
ATOM 788 C CA . PHE A 1 96 ? -13.363 4.890 5.827 1.00 59.94 96 PHE A CA 1
ATOM 789 C C . PHE A 1 96 ? -14.657 4.772 5.014 1.00 59.94 96 PHE A C 1
ATOM 791 O O . PHE A 1 96 ? -15.428 3.835 5.222 1.00 59.94 96 PHE A O 1
ATOM 798 N N . CYS A 1 97 ? -14.872 5.661 4.037 1.00 57.59 97 CYS A N 1
ATOM 799 C CA . CYS A 1 97 ? -16.056 5.628 3.175 1.00 57.59 97 CYS A CA 1
ATOM 800 C C . CYS A 1 97 ? -16.211 4.295 2.427 1.00 57.59 97 CYS A C 1
ATOM 802 O O . CYS A 1 97 ? -17.331 3.824 2.222 1.00 57.59 97 CYS A O 1
ATOM 804 N N . LYS A 1 98 ? -15.105 3.669 2.001 1.00 60.41 98 LYS A N 1
ATOM 805 C CA . LYS A 1 98 ? -15.152 2.339 1.374 1.00 60.41 98 LYS A CA 1
ATOM 806 C C . LYS A 1 98 ? -15.555 1.255 2.376 1.00 60.41 98 LYS A C 1
ATOM 808 O O . LYS A 1 98 ? -16.417 0.437 2.057 1.00 60.41 98 LYS A O 1
ATOM 813 N N . LYS A 1 99 ? -14.992 1.265 3.591 1.00 57.34 99 LYS A N 1
ATOM 814 C CA . LYS A 1 99 ? -15.338 0.289 4.641 1.00 57.34 99 LYS A CA 1
ATOM 815 C C . LYS A 1 99 ? -16.786 0.425 5.127 1.00 57.34 99 LYS A C 1
ATOM 817 O O . LYS A 1 99 ? -17.429 -0.603 5.325 1.00 57.34 99 LYS A O 1
ATOM 822 N N . SER A 1 100 ? -17.312 1.644 5.269 1.00 55.72 100 SER A N 1
ATOM 823 C CA . SER A 1 100 ? -18.699 1.879 5.707 1.00 55.72 100 SER A CA 1
ATOM 824 C C . SER A 1 100 ? -19.736 1.512 4.638 1.00 55.72 100 SER A C 1
ATOM 826 O O . SER A 1 100 ? -20.813 1.007 4.954 1.00 55.72 100 SER A O 1
ATOM 828 N N . LYS A 1 101 ? -19.417 1.684 3.349 1.00 52.72 101 LYS A N 1
ATOM 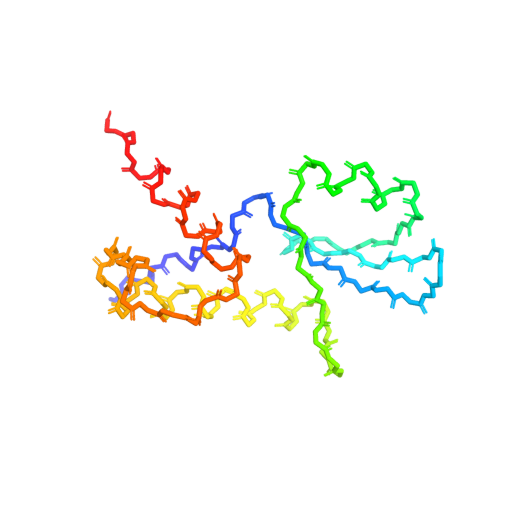829 C CA . LYS A 1 101 ? -20.262 1.187 2.248 1.00 52.72 101 LYS A CA 1
ATOM 830 C C . LYS A 1 101 ? -20.260 -0.341 2.158 1.00 52.72 101 LYS A C 1
ATOM 832 O O . LYS A 1 101 ? -21.310 -0.921 1.904 1.00 52.72 101 LYS A O 1
ATOM 837 N N . ALA A 1 102 ? -19.128 -0.996 2.421 1.00 49.00 102 ALA A N 1
ATOM 838 C CA . ALA A 1 102 ? -19.033 -2.459 2.411 1.00 49.00 102 ALA A CA 1
ATOM 839 C C . ALA A 1 102 ? -19.878 -3.135 3.511 1.00 49.00 102 ALA A C 1
ATOM 841 O O . ALA A 1 102 ? -20.288 -4.278 3.349 1.00 49.00 102 ALA A O 1
ATOM 842 N N . THR A 1 103 ? -20.189 -2.435 4.607 1.00 47.12 103 THR A N 1
ATOM 843 C CA . THR A 1 103 ? -21.072 -2.932 5.678 1.00 47.12 103 THR A CA 1
ATOM 844 C C . THR A 1 103 ? -22.571 -2.743 5.409 1.00 47.12 103 THR A C 1
ATOM 846 O O . THR A 1 103 ? -23.374 -3.173 6.229 1.00 47.12 103 THR A O 1
ATOM 849 N N . ASN A 1 104 ? -22.967 -2.130 4.284 1.00 41.84 104 ASN A N 1
ATOM 850 C CA . ASN A 1 104 ? -24.377 -1.887 3.942 1.00 41.84 104 ASN A CA 1
ATOM 851 C C . ASN A 1 104 ? -25.024 -2.966 3.050 1.00 41.84 104 ASN A C 1
ATOM 853 O O . ASN A 1 104 ? -26.160 -2.785 2.619 1.00 41.84 104 ASN A O 1
ATOM 857 N N . TYR A 1 105 ? -24.355 -4.093 2.795 1.00 36.19 105 TYR A N 1
ATOM 858 C CA . TYR A 1 105 ? -25.011 -5.260 2.199 1.00 36.19 105 TYR A CA 1
ATOM 859 C C . TYR A 1 105 ? -25.487 -6.192 3.313 1.00 36.19 105 TYR A C 1
ATOM 861 O O . TYR A 1 105 ? -24.694 -6.900 3.935 1.00 36.19 105 TYR A O 1
ATOM 869 N N . LYS A 1 106 ? -26.788 -6.095 3.590 1.00 33.12 106 LYS A N 1
ATOM 870 C CA . LYS A 1 106 ? -27.571 -7.003 4.427 1.00 33.12 106 LYS A CA 1
ATOM 871 C C . LYS A 1 106 ? -28.202 -8.078 3.552 1.00 33.12 106 LYS A C 1
ATOM 873 O O . LYS A 1 106 ? -28.617 -7.715 2.428 1.00 33.12 106 LYS A O 1
#

Radius of gyration: 15.01 Å; chains: 1; bounding box: 41×33×41 Å